Protein AF-A0A800FHX7-F1 (afdb_monomer_lite)

Secondary structure (DSSP, 8-state):
-PPPHHHHHSS-PPPEEEE-SS-BTTBPTT-EEEE--HHHHHHHHHTS-TT----HHHHT-

pLDDT: mean 92.95, std 4.08, range [75.88, 97.0]

Radius of gyration: 14.06 Å; chains: 1; bounding box: 35×18×35 Å

Sequence (61 aa):
MVKSWIEKRDAKKEHQIKINPKRFADMPAGIMMLIPTPKIIDDYIKEIHTGSFVNLKQLRR

Foldseek 3Di:
DDDDPVCQLPPPDDKDWDQAQCDDDPRHHRDIFIRDGVVVVVVVVVPQDPPHDDDPVNVRD

Structure (mmCIF, N/CA/C/O backbone):
data_AF-A0A800FHX7-F1
#
_entry.id   AF-A0A800FHX7-F1
#
loop_
_atom_site.group_PDB
_atom_site.id
_atom_site.type_symbol
_atom_site.label_atom_id
_atom_site.label_alt_id
_atom_site.label_comp_id
_atom_site.label_asym_id
_atom_site.label_entity_id
_atom_site.label_seq_id
_atom_site.pdbx_PDB_ins_code
_atom_site.Cartn_x
_atom_site.Cartn_y
_atom_site.Cartn_z
_atom_site.occupancy
_atom_site.B_iso_or_equiv
_atom_site.auth_seq_id
_atom_site.auth_comp_id
_atom_site.auth_asym_id
_atom_site.auth_atom_id
_atom_site.pdbx_PDB_model_num
ATOM 1 N N . MET A 1 1 ? -28.036 6.721 -0.214 1.00 75.88 1 MET A N 1
ATOM 2 C CA . MET A 1 1 ? -27.049 7.266 0.745 1.00 75.88 1 MET A CA 1
ATOM 3 C C . MET A 1 1 ? -25.644 6.922 0.282 1.00 75.88 1 MET A C 1
ATOM 5 O O . MET A 1 1 ? -25.442 5.842 -0.263 1.00 75.88 1 MET A O 1
ATOM 9 N N . VAL A 1 2 ? -24.691 7.840 0.449 1.00 89.62 2 VAL A N 1
ATOM 10 C CA . VAL A 1 2 ? -23.276 7.586 0.142 1.00 89.62 2 VAL A CA 1
ATOM 11 C C . VAL A 1 2 ? -22.690 6.739 1.267 1.00 89.62 2 VAL A C 1
ATOM 13 O O . VAL A 1 2 ? -22.849 7.088 2.431 1.00 89.62 2 VAL A O 1
ATOM 16 N N . LYS A 1 3 ? -22.016 5.636 0.923 1.00 92.50 3 LYS A N 1
ATOM 17 C CA . LYS A 1 3 ? -21.329 4.793 1.912 1.00 92.50 3 LYS A CA 1
ATOM 18 C C . LYS A 1 3 ? -20.254 5.599 2.645 1.00 92.50 3 LYS A C 1
ATOM 20 O O . LYS A 1 3 ? -19.440 6.271 1.996 1.00 92.50 3 LYS A O 1
ATOM 25 N N . SER A 1 4 ? -20.215 5.471 3.962 1.00 96.31 4 SER A N 1
ATOM 26 C CA . SER A 1 4 ? -19.123 5.912 4.823 1.00 96.31 4 SER A CA 1
ATOM 27 C C . SER A 1 4 ? -17.810 5.217 4.456 1.00 96.31 4 SER A C 1
ATOM 29 O O . SER A 1 4 ? -17.766 4.241 3.700 1.00 96.31 4 SER A O 1
ATOM 31 N N . TRP A 1 5 ? -16.705 5.729 4.992 1.00 93.69 5 TRP A N 1
ATOM 32 C CA . TRP A 1 5 ? -15.403 5.094 4.812 1.00 93.69 5 TRP A CA 1
ATOM 33 C C . TRP A 1 5 ? -15.371 3.676 5.406 1.00 93.69 5 TRP A C 1
ATOM 35 O O . TRP A 1 5 ? -14.885 2.763 4.742 1.00 93.69 5 TRP A O 1
ATOM 45 N N . ILE A 1 6 ? -15.961 3.473 6.592 1.00 95.31 6 ILE A N 1
ATOM 46 C CA . ILE A 1 6 ? -15.971 2.172 7.284 1.00 95.31 6 ILE A CA 1
ATOM 47 C C . ILE A 1 6 ? -16.706 1.138 6.426 1.00 95.31 6 ILE A C 1
ATOM 49 O O . ILE A 1 6 ? -16.173 0.068 6.145 1.00 95.31 6 ILE A O 1
ATOM 53 N N . GLU A 1 7 ? -17.868 1.503 5.880 1.00 96.25 7 GLU A N 1
ATOM 54 C CA . GLU A 1 7 ? -18.626 0.635 4.969 1.00 96.25 7 GLU A CA 1
ATOM 55 C C . GLU A 1 7 ? -17.876 0.321 3.667 1.00 96.25 7 GLU A C 1
ATOM 57 O O . GLU A 1 7 ? -18.084 -0.734 3.068 1.00 96.25 7 GLU A O 1
ATOM 62 N N . LYS A 1 8 ? -17.019 1.230 3.182 1.00 94.06 8 LYS A N 1
ATOM 63 C CA . LYS A 1 8 ? -16.173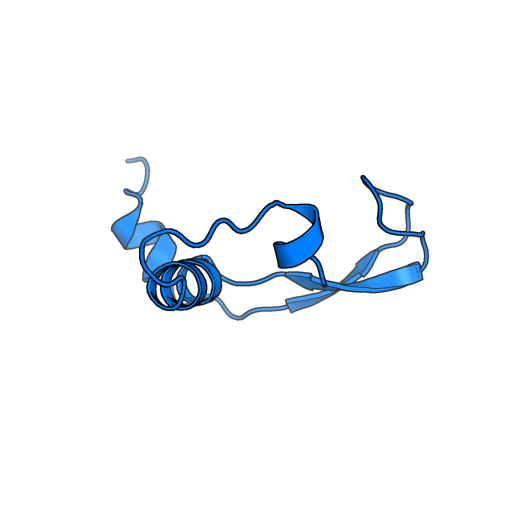 0.979 2.004 1.00 94.06 8 LYS A CA 1
ATOM 64 C C . LYS A 1 8 ? -15.009 0.046 2.331 1.00 94.06 8 LYS A C 1
ATOM 66 O O . LYS A 1 8 ? -14.686 -0.787 1.484 1.00 94.06 8 LYS A O 1
ATOM 71 N N . ARG A 1 9 ? -14.393 0.184 3.511 1.00 95.75 9 ARG A N 1
ATOM 72 C CA . ARG A 1 9 ? -13.310 -0.689 3.984 1.00 95.75 9 ARG A CA 1
ATOM 73 C C . ARG A 1 9 ? -13.802 -2.105 4.227 1.00 95.75 9 ARG A C 1
ATOM 75 O O . ARG A 1 9 ? -13.191 -3.044 3.729 1.00 95.75 9 ARG A O 1
ATOM 82 N N . ASP A 1 10 ? -14.919 -2.235 4.929 1.00 96.00 10 ASP A N 1
ATOM 83 C CA . ASP A 1 10 ? -15.458 -3.528 5.356 1.00 96.00 10 ASP A CA 1
ATOM 84 C C . ASP A 1 10 ? -16.341 -4.179 4.278 1.00 96.00 10 ASP A C 1
ATOM 86 O O . ASP A 1 10 ? -16.904 -5.259 4.472 1.00 96.00 10 ASP A O 1
ATOM 90 N N . ALA A 1 11 ? -16.434 -3.556 3.098 1.00 94.31 11 ALA A N 1
ATOM 91 C CA . ALA A 1 11 ? -17.035 -4.177 1.933 1.00 94.31 11 ALA A CA 1
ATOM 92 C C . ALA A 1 11 ? -16.269 -5.459 1.572 1.00 94.31 11 ALA A C 1
ATOM 94 O O . ALA A 1 11 ? -15.057 -5.431 1.361 1.00 94.31 11 ALA A O 1
ATOM 95 N N . LYS A 1 12 ? -16.999 -6.570 1.423 1.00 92.81 12 LYS A N 1
ATOM 96 C CA . LYS A 1 12 ? -16.475 -7.877 0.995 1.00 92.81 12 LYS A CA 1
ATOM 97 C C . LYS A 1 12 ? -16.087 -7.864 -0.489 1.00 92.81 12 LYS A C 1
ATOM 99 O O . LYS A 1 12 ? -16.759 -8.460 -1.324 1.00 92.81 12 LYS A O 1
ATOM 104 N N . LYS A 1 13 ? -15.053 -7.100 -0.828 1.00 92.38 13 LYS A N 1
ATOM 105 C CA . LYS A 1 13 ? -14.442 -7.071 -2.156 1.00 92.38 13 LYS A CA 1
ATOM 106 C C . LYS A 1 13 ? -13.182 -7.914 -2.142 1.00 92.38 13 LYS A C 1
ATOM 108 O O . LYS A 1 13 ? -12.452 -7.913 -1.157 1.00 92.38 13 LYS A O 1
ATOM 113 N N . GLU A 1 14 ? -12.911 -8.559 -3.261 1.00 95.75 14 GLU A N 1
ATOM 114 C CA . GLU A 1 14 ? -11.639 -9.227 -3.492 1.00 95.75 14 GLU A CA 1
ATOM 115 C C . G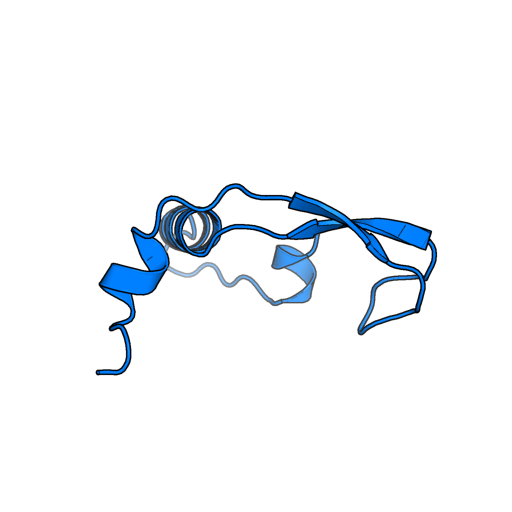LU A 1 14 ? -10.651 -8.263 -4.147 1.00 95.75 14 GLU A C 1
ATOM 117 O O . GLU A 1 14 ? -11.034 -7.343 -4.883 1.00 95.75 14 GLU A O 1
ATOM 122 N N . HIS A 1 15 ? -9.370 -8.461 -3.845 1.00 96.44 15 HIS A N 1
ATOM 123 C CA . HIS A 1 15 ? -8.306 -7.783 -4.568 1.00 96.44 15 HIS A CA 1
ATOM 124 C C . HIS A 1 15 ? -8.215 -8.355 -5.985 1.00 96.44 15 HIS A C 1
ATOM 126 O O . HIS A 1 15 ? -8.665 -9.466 -6.255 1.00 96.44 15 HIS A O 1
ATOM 132 N N . GLN A 1 16 ? -7.646 -7.585 -6.904 1.00 97.00 16 GLN A N 1
ATOM 133 C CA . GLN A 1 16 ? -7.481 -8.019 -8.290 1.00 97.00 16 GLN A CA 1
ATOM 134 C C . GLN A 1 16 ? -6.035 -7.853 -8.711 1.00 97.00 16 GLN A C 1
ATOM 136 O O . GLN A 1 16 ? -5.377 -6.899 -8.308 1.00 97.00 16 GLN A O 1
ATOM 141 N N . ILE A 1 17 ? -5.573 -8.738 -9.583 1.00 95.19 17 ILE A N 1
ATOM 142 C CA . ILE A 1 17 ? -4.322 -8.560 -10.309 1.00 95.19 17 ILE A CA 1
ATOM 143 C C . ILE A 1 17 ? -4.686 -8.206 -11.746 1.00 95.19 17 ILE A C 1
ATOM 145 O O . ILE A 1 17 ? -5.488 -8.897 -12.376 1.00 95.19 17 ILE A O 1
ATOM 149 N N . LYS A 1 18 ? -4.145 -7.102 -12.262 1.00 94.00 18 LYS A N 1
ATOM 150 C CA . LYS A 1 18 ? -4.388 -6.657 -13.640 1.00 94.00 18 LYS A CA 1
ATOM 151 C C . LYS A 1 18 ? -3.092 -6.314 -14.338 1.00 94.00 18 LYS A C 1
ATOM 153 O O . LYS A 1 18 ? -2.159 -5.831 -13.713 1.00 94.00 18 LYS A O 1
ATOM 158 N N . ILE A 1 19 ? -3.070 -6.510 -15.649 1.00 94.94 19 ILE A N 1
ATOM 159 C CA . IL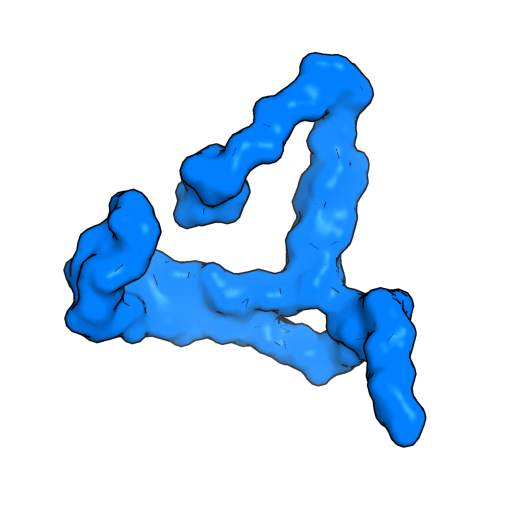E A 1 19 ? -2.018 -5.964 -16.500 1.00 94.94 19 ILE A CA 1
ATOM 160 C C . ILE A 1 19 ? -2.455 -4.567 -16.926 1.00 94.94 19 ILE A C 1
ATOM 162 O O . ILE A 1 19 ? -3.549 -4.396 -17.466 1.00 94.94 19 ILE A O 1
ATOM 166 N N . ASN A 1 20 ? -1.624 -3.562 -16.664 1.00 91.44 20 ASN A N 1
ATOM 167 C CA . ASN A 1 20 ? -1.919 -2.195 -17.065 1.00 91.44 20 ASN A CA 1
ATOM 168 C C . ASN A 1 20 ? -1.503 -1.976 -18.532 1.00 91.44 20 ASN A C 1
ATOM 170 O O . ASN A 1 20 ? -0.308 -1.976 -18.820 1.00 91.44 20 ASN A O 1
ATOM 174 N N . PRO A 1 21 ? -2.434 -1.763 -19.480 1.00 92.56 21 PRO A N 1
ATOM 175 C CA . PRO A 1 21 ? -2.086 -1.662 -20.900 1.00 92.56 21 PRO A CA 1
ATOM 176 C C . PRO A 1 21 ? -1.393 -0.341 -21.262 1.00 92.56 21 PRO A C 1
ATOM 178 O O . PRO A 1 21 ? -0.795 -0.231 -22.328 1.00 92.56 21 PRO A O 1
ATOM 181 N N . LYS A 1 22 ? -1.487 0.683 -20.405 1.00 93.69 22 LYS A N 1
ATOM 182 C CA . LYS A 1 22 ? -0.927 2.018 -20.645 1.00 93.69 22 LYS A CA 1
ATOM 183 C C . LYS A 1 22 ? 0.023 2.400 -19.521 1.00 93.69 22 LYS A C 1
ATOM 185 O O . LYS A 1 22 ? -0.159 1.991 -18.383 1.00 93.69 22 LYS A O 1
ATOM 190 N N . ARG A 1 23 ? 1.004 3.252 -19.814 1.00 91.75 23 ARG A N 1
ATOM 191 C CA . ARG A 1 23 ? 1.832 3.866 -18.769 1.00 91.75 23 ARG A CA 1
ATOM 192 C C . ARG A 1 23 ? 0.953 4.756 -17.885 1.00 91.75 23 ARG A C 1
ATOM 194 O O . ARG A 1 23 ? 0.178 5.556 -18.408 1.00 91.75 23 ARG A O 1
ATOM 201 N N . PHE A 1 24 ? 1.091 4.645 -16.568 1.00 85.81 24 PHE A N 1
ATOM 202 C CA . PHE A 1 24 ? 0.380 5.492 -15.607 1.00 85.81 24 PHE A CA 1
ATOM 203 C C . PHE A 1 24 ? 1.292 5.844 -14.434 1.00 85.81 24 PHE A C 1
ATOM 205 O O . PHE A 1 24 ? 1.933 4.963 -13.871 1.00 85.81 24 PHE A O 1
ATOM 212 N N . ALA A 1 25 ? 1.332 7.124 -14.052 1.00 86.44 25 ALA A N 1
ATOM 213 C CA . ALA A 1 25 ? 2.281 7.633 -13.062 1.00 86.44 25 ALA A CA 1
ATOM 214 C C . ALA A 1 25 ? 3.724 7.178 -13.387 1.00 86.44 25 ALA A C 1
ATOM 216 O O . ALA A 1 25 ? 4.216 7.422 -14.487 1.00 86.44 25 ALA A O 1
ATOM 217 N N . ASP A 1 26 ? 4.385 6.512 -12.447 1.00 86.06 26 ASP A N 1
ATOM 218 C CA . ASP A 1 26 ? 5.728 5.939 -12.536 1.00 86.06 26 ASP A CA 1
ATOM 219 C C . ASP A 1 26 ? 5.749 4.456 -12.962 1.00 86.06 26 ASP A C 1
ATOM 221 O O . ASP A 1 26 ? 6.804 3.828 -12.963 1.00 86.06 26 ASP A O 1
ATOM 225 N N . MET A 1 27 ? 4.603 3.896 -13.364 1.00 88.88 27 MET A N 1
ATOM 226 C CA . MET A 1 27 ? 4.453 2.489 -13.745 1.00 88.88 27 MET A CA 1
ATOM 227 C C . MET A 1 27 ? 4.467 2.301 -15.274 1.00 88.88 27 MET A C 1
ATOM 229 O O . MET A 1 27 ? 3.654 2.934 -15.964 1.00 88.88 27 MET A O 1
ATOM 233 N N . PRO A 1 28 ? 5.341 1.432 -15.828 1.00 91.69 28 PRO A N 1
ATOM 234 C CA . PRO A 1 28 ? 5.389 1.172 -17.265 1.00 91.69 28 PRO A CA 1
ATOM 235 C C . PRO A 1 28 ? 4.133 0.456 -17.783 1.00 91.69 28 PRO A C 1
ATOM 237 O O . PRO A 1 28 ? 3.377 -0.151 -17.028 1.00 91.69 28 PRO A O 1
ATOM 240 N N . ALA A 1 29 ? 3.900 0.534 -19.095 1.00 95.19 29 ALA A N 1
ATOM 241 C CA . ALA A 1 29 ? 2.863 -0.268 -19.739 1.00 95.19 29 ALA A CA 1
ATOM 242 C C . ALA A 1 29 ? 3.250 -1.758 -19.709 1.00 95.19 29 ALA A C 1
ATOM 244 O O . ALA A 1 29 ? 4.428 -2.097 -19.794 1.00 95.19 29 ALA A O 1
ATOM 245 N N . GLY A 1 30 ? 2.259 -2.638 -19.607 1.00 94.31 30 GLY A N 1
ATOM 246 C CA . GLY A 1 30 ? 2.439 -4.088 -19.575 1.00 94.31 30 GLY A CA 1
ATOM 247 C C . GLY A 1 30 ? 2.773 -4.663 -18.198 1.00 94.31 30 GLY A C 1
ATOM 248 O O . GLY A 1 30 ? 2.881 -5.880 -18.082 1.00 94.31 30 GLY A O 1
ATOM 249 N N . ILE A 1 31 ? 2.904 -3.840 -17.148 1.00 92.94 31 ILE A N 1
ATOM 250 C CA . ILE A 1 31 ? 3.166 -4.375 -15.807 1.00 92.94 31 ILE A CA 1
ATOM 251 C C . ILE A 1 31 ? 1.940 -5.062 -15.216 1.00 92.94 31 ILE A C 1
ATOM 253 O O . ILE A 1 31 ? 0.804 -4.616 -15.403 1.00 92.94 31 ILE A O 1
ATOM 257 N N . MET A 1 32 ? 2.200 -6.107 -14.438 1.00 93.31 32 MET A N 1
ATOM 258 C CA . MET A 1 32 ? 1.224 -6.720 -13.554 1.00 93.31 32 MET 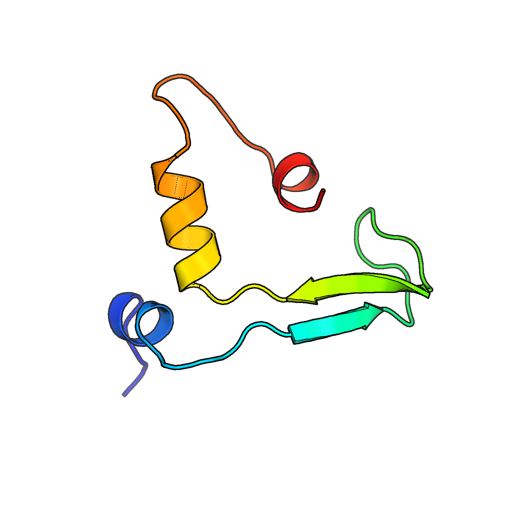A CA 1
ATOM 259 C C . MET A 1 32 ? 1.128 -5.895 -12.265 1.00 93.31 32 MET A C 1
ATOM 261 O O . MET A 1 32 ? 2.138 -5.647 -11.614 1.00 93.31 32 MET A O 1
ATOM 265 N N . MET A 1 33 ? -0.075 -5.454 -11.909 1.00 90.94 33 MET A N 1
ATOM 266 C CA . MET A 1 33 ? -0.333 -4.617 -10.740 1.00 90.94 33 MET A CA 1
ATOM 267 C C . MET A 1 33 ? -1.411 -5.220 -9.843 1.00 90.94 33 MET A C 1
ATOM 269 O O . MET A 1 33 ? -2.432 -5.724 -10.322 1.00 90.94 33 MET A O 1
ATOM 273 N N . LEU A 1 34 ? -1.200 -5.105 -8.533 1.00 92.94 34 LEU A N 1
ATOM 274 C CA . LEU A 1 34 ? -2.223 -5.356 -7.531 1.00 92.94 34 LEU A CA 1
ATOM 275 C C . LEU A 1 34 ? -3.170 -4.153 -7.462 1.00 92.94 34 LEU A C 1
ATOM 277 O O . LEU A 1 34 ? -2.747 -3.006 -7.333 1.00 92.94 34 LEU A O 1
ATOM 281 N N . ILE A 1 35 ? -4.466 -4.426 -7.512 1.00 93.44 35 ILE A N 1
ATOM 282 C CA . ILE A 1 35 ? -5.528 -3.496 -7.146 1.00 93.44 35 ILE A CA 1
ATOM 283 C C . ILE A 1 35 ? -5.995 -3.920 -5.749 1.00 93.44 35 ILE A C 1
ATOM 285 O O . ILE A 1 35 ? -6.809 -4.847 -5.637 1.00 93.44 35 ILE A O 1
ATOM 289 N N . PRO A 1 36 ? -5.453 -3.302 -4.684 1.00 95.06 36 PRO A N 1
ATOM 290 C CA . PRO A 1 36 ? -5.762 -3.692 -3.320 1.00 95.06 36 PRO A CA 1
ATOM 291 C C . PRO A 1 36 ? -7.177 -3.255 -2.937 1.00 95.06 36 PRO A C 1
ATOM 293 O O . PRO A 1 36 ? -7.735 -2.288 -3.465 1.00 95.06 36 PRO A O 1
ATOM 296 N N . THR A 1 37 ? -7.762 -3.961 -1.977 1.00 96.75 37 THR A N 1
ATOM 297 C CA . THR A 1 37 ? -8.994 -3.518 -1.323 1.00 96.75 37 THR A CA 1
ATOM 298 C C . THR A 1 37 ? -8.666 -2.396 -0.332 1.00 96.75 37 THR A C 1
ATOM 300 O O . THR A 1 37 ? -7.527 -2.302 0.134 1.00 96.75 37 THR A O 1
ATOM 303 N N . PRO A 1 38 ? -9.639 -1.553 0.061 1.00 96.00 38 PRO A N 1
ATOM 304 C CA . PRO A 1 38 ? -9.365 -0.533 1.069 1.00 96.00 38 PRO A CA 1
ATOM 305 C C . PRO A 1 38 ? -8.958 -1.137 2.423 1.00 96.00 38 PRO A C 1
ATOM 307 O O . PRO A 1 38 ? -8.229 -0.492 3.163 1.00 96.00 38 PRO A O 1
ATOM 310 N N . LYS A 1 39 ? -9.373 -2.378 2.723 1.00 96.25 39 LYS A N 1
ATOM 311 C CA . LYS A 1 39 ? -8.928 -3.121 3.909 1.00 96.25 39 LYS A CA 1
ATOM 312 C C . LYS A 1 39 ? -7.426 -3.419 3.884 1.00 96.25 39 LYS A C 1
ATOM 314 O O . LYS A 1 39 ? -6.762 -3.155 4.871 1.00 96.25 39 LYS A O 1
ATOM 319 N N . ILE A 1 40 ? -6.888 -3.878 2.749 1.00 95.94 40 ILE A N 1
ATOM 320 C CA . ILE A 1 40 ? -5.442 -4.132 2.598 1.00 95.94 40 ILE A CA 1
ATOM 321 C C . ILE A 1 40 ? -4.637 -2.852 2.858 1.00 95.94 40 ILE A C 1
ATOM 323 O O . ILE A 1 40 ? -3.624 -2.884 3.547 1.00 95.94 40 ILE A O 1
ATOM 327 N N . ILE A 1 41 ? -5.106 -1.713 2.338 1.00 95.12 41 ILE A N 1
ATOM 328 C CA . ILE A 1 41 ? -4.454 -0.419 2.575 1.00 95.12 41 ILE A CA 1
ATOM 329 C C . ILE A 1 41 ? -4.576 0.021 4.042 1.00 95.12 41 ILE A C 1
ATOM 331 O O . ILE A 1 41 ? -3.604 0.519 4.598 1.00 95.12 41 ILE A O 1
ATOM 335 N N . ASP A 1 42 ? -5.741 -0.161 4.672 1.00 95.69 42 ASP A N 1
ATOM 336 C CA . ASP A 1 42 ? -5.952 0.150 6.096 1.00 95.69 42 ASP A CA 1
ATOM 337 C C . ASP A 1 42 ? -5.010 -0.657 6.999 1.00 95.69 42 ASP A C 1
ATOM 339 O O . ASP A 1 42 ? -4.409 -0.105 7.917 1.00 95.69 42 ASP A O 1
ATOM 343 N N . ASP A 1 43 ? -4.854 -1.950 6.713 1.00 95.62 43 ASP A N 1
ATOM 344 C CA . ASP A 1 43 ? -3.972 -2.837 7.468 1.00 95.62 43 ASP A CA 1
ATOM 345 C C . ASP A 1 43 ? -2.495 -2.450 7.261 1.00 95.62 43 ASP A C 1
ATOM 347 O O . ASP A 1 43 ? -1.777 -2.283 8.243 1.00 95.62 43 ASP A O 1
ATOM 351 N N . TYR A 1 44 ? -2.073 -2.146 6.026 1.00 95.31 44 TYR A N 1
ATOM 352 C CA . TYR A 1 44 ? -0.724 -1.633 5.744 1.00 95.31 44 TYR A CA 1
ATOM 353 C C . TYR A 1 44 ? -0.412 -0.327 6.492 1.00 95.31 44 TYR A C 1
ATOM 355 O O . TYR A 1 44 ? 0.665 -0.170 7.060 1.00 95.31 44 TYR A O 1
ATOM 363 N N . ILE A 1 45 ? -1.350 0.629 6.514 1.00 93.75 45 ILE A N 1
ATOM 364 C CA . ILE A 1 45 ? -1.142 1.919 7.191 1.00 93.75 45 ILE A CA 1
ATOM 365 C C . ILE A 1 45 ? -0.930 1.725 8.697 1.00 93.75 45 ILE A C 1
ATOM 367 O O . ILE A 1 45 ? -0.114 2.431 9.286 1.00 93.75 45 ILE A O 1
ATOM 371 N N . LYS A 1 46 ? -1.622 0.764 9.322 1.00 95.12 46 LYS A N 1
ATOM 372 C CA . LYS A 1 46 ? -1.460 0.456 10.754 1.00 95.12 46 LYS A CA 1
ATOM 373 C C . LYS A 1 46 ? -0.097 -0.142 11.096 1.00 95.12 46 LYS A C 1
ATOM 375 O O . LYS A 1 46 ? 0.318 -0.046 12.246 1.00 95.12 46 LYS A O 1
ATOM 380 N N . GLU A 1 47 ? 0.590 -0.739 10.127 1.00 95.81 47 GLU A N 1
ATOM 381 C CA . GLU A 1 47 ? 1.947 -1.274 10.297 1.00 95.81 47 GLU A CA 1
ATOM 382 C C . GLU A 1 47 ? 3.036 -0.194 10.165 1.00 95.81 47 GLU A C 1
ATOM 384 O O . GLU A 1 47 ? 4.208 -0.436 10.471 1.00 95.81 47 GLU A O 1
ATOM 389 N N . ILE A 1 48 ? 2.679 1.022 9.734 1.00 95.44 48 ILE A N 1
ATOM 390 C CA . ILE A 1 48 ? 3.624 2.136 9.653 1.00 95.44 48 ILE A CA 1
ATOM 391 C C . ILE A 1 48 ? 3.949 2.609 11.073 1.00 95.44 48 ILE A C 1
ATOM 393 O O . ILE A 1 48 ? 3.115 3.174 11.778 1.00 95.44 48 ILE A O 1
ATOM 397 N N . HIS A 1 49 ? 5.200 2.399 11.478 1.00 95.38 49 HIS A N 1
ATOM 398 C CA . HIS A 1 49 ? 5.694 2.780 12.795 1.00 95.38 49 HIS A CA 1
ATOM 399 C C . HIS A 1 49 ? 5.678 4.301 12.979 1.00 95.38 49 HIS A C 1
ATOM 401 O O . HIS A 1 49 ? 5.976 5.062 12.055 1.00 95.38 49 HIS A O 1
ATOM 407 N N . THR A 1 50 ? 5.408 4.757 14.200 1.00 94.56 50 THR A N 1
ATOM 408 C CA . THR A 1 50 ? 5.448 6.182 14.545 1.00 94.56 50 THR A CA 1
ATOM 409 C C . THR A 1 50 ? 6.801 6.799 14.186 1.00 94.56 50 THR A C 1
ATOM 411 O O . THR A 1 50 ? 7.852 6.228 14.469 1.00 94.56 50 THR A O 1
ATOM 414 N N . GLY A 1 51 ? 6.779 7.969 13.544 1.00 95.94 51 GLY A N 1
ATOM 415 C CA . GLY A 1 51 ? 7.987 8.637 13.044 1.00 95.94 51 GLY A CA 1
ATOM 416 C C . GLY A 1 51 ? 8.503 8.098 11.705 1.00 95.94 51 GLY A C 1
ATOM 417 O O . GLY A 1 51 ? 9.438 8.672 11.150 1.00 95.94 51 GLY A O 1
ATOM 418 N N . SER A 1 52 ? 7.888 7.046 11.154 1.00 95.19 52 SER A N 1
ATOM 419 C CA . SER A 1 52 ? 8.149 6.573 9.793 1.00 95.19 52 SER A CA 1
ATOM 420 C C . SER A 1 52 ? 7.172 7.197 8.804 1.00 95.19 52 SER A C 1
ATOM 422 O O . SER A 1 52 ? 5.997 7.407 9.101 1.00 95.19 52 SER A O 1
ATOM 424 N N . PHE A 1 53 ? 7.658 7.461 7.594 1.00 94.38 53 PHE A N 1
ATOM 425 C CA . PHE A 1 53 ? 6.866 8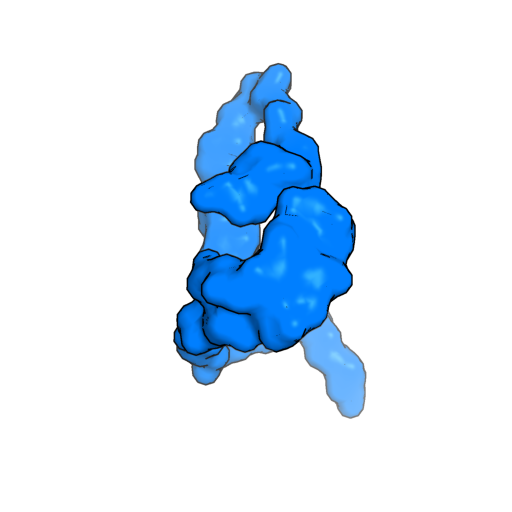.044 6.518 1.00 94.38 53 PHE A CA 1
ATOM 426 C C . PHE A 1 53 ? 6.963 7.163 5.279 1.00 94.38 53 PHE A C 1
ATOM 428 O O . PHE A 1 53 ? 8.056 6.789 4.852 1.00 94.38 53 PHE A O 1
ATOM 435 N N . VAL A 1 54 ? 5.810 6.861 4.688 1.00 94.62 54 VAL A N 1
ATOM 436 C CA . VAL A 1 54 ? 5.706 6.113 3.435 1.00 94.62 54 VAL A CA 1
ATOM 437 C C . VAL A 1 54 ? 5.099 7.027 2.382 1.00 94.62 54 VAL A C 1
ATOM 439 O O . VAL A 1 54 ? 4.024 7.593 2.573 1.00 94.62 54 VAL A O 1
ATOM 442 N N . ASN A 1 55 ? 5.783 7.177 1.252 1.00 93.50 55 ASN A N 1
ATOM 443 C CA . ASN A 1 55 ? 5.267 7.907 0.102 1.00 93.50 55 ASN A CA 1
ATOM 444 C C . ASN A 1 55 ? 4.561 6.977 -0.901 1.00 93.50 55 ASN A C 1
ATOM 446 O O . ASN A 1 55 ? 4.688 5.754 -0.870 1.00 93.50 55 ASN A O 1
ATOM 450 N N . LEU A 1 56 ? 3.844 7.572 -1.856 1.00 89.62 56 LEU A N 1
ATOM 451 C CA . LEU A 1 56 ? 3.071 6.816 -2.848 1.00 89.62 56 LEU A CA 1
ATOM 452 C C . LEU A 1 56 ? 3.922 5.915 -3.754 1.00 89.62 56 LEU A C 1
ATOM 454 O O . LEU A 1 56 ? 3.407 4.914 -4.239 1.00 89.62 56 LEU A O 1
ATOM 458 N N . LYS A 1 57 ? 5.197 6.246 -3.999 1.00 89.88 57 LYS A N 1
ATOM 459 C CA . LYS A 1 57 ? 6.085 5.382 -4.793 1.00 89.88 57 LYS A CA 1
ATOM 460 C C . LYS A 1 57 ? 6.481 4.135 -4.010 1.00 89.88 57 LYS A C 1
ATOM 462 O O . LYS A 1 57 ? 6.582 3.067 -4.597 1.00 89.88 57 LYS A O 1
ATOM 467 N N . GLN A 1 58 ? 6.685 4.264 -2.698 1.00 91.25 58 GLN A N 1
ATOM 468 C CA . GLN A 1 58 ? 6.954 3.128 -1.813 1.00 91.25 58 GLN A CA 1
ATOM 469 C C . GLN A 1 58 ? 5.731 2.212 -1.700 1.00 91.25 58 GLN A C 1
ATOM 471 O O . GLN A 1 58 ? 5.894 1.005 -1.785 1.00 91.25 58 GLN A O 1
ATOM 476 N N . LEU A 1 59 ? 4.521 2.775 -1.605 1.00 90.75 59 LEU A N 1
ATOM 477 C CA . LEU A 1 59 ? 3.270 2.005 -1.543 1.00 90.75 59 LEU A CA 1
ATOM 478 C C . LEU A 1 59 ? 2.976 1.191 -2.822 1.00 90.75 59 LEU A C 1
ATOM 480 O O . LEU A 1 59 ? 2.232 0.220 -2.773 1.00 90.75 59 LEU A O 1
ATOM 484 N N . ARG A 1 60 ? 3.498 1.619 -3.979 1.00 86.75 60 ARG A N 1
ATOM 485 C CA . ARG A 1 60 ? 3.264 0.976 -5.288 1.00 86.75 60 ARG A CA 1
ATOM 486 C C . ARG A 1 60 ? 4.241 -0.154 -5.624 1.00 86.75 60 ARG A C 1
ATOM 488 O O . ARG A 1 60 ? 4.068 -0.766 -6.677 1.00 86.75 60 ARG A O 1
ATOM 495 N N . ARG A 1 61 ? 5.280 -0.359 -4.814 1.00 76.94 61 ARG A N 1
ATOM 496 C CA . ARG A 1 61 ? 6.237 -1.462 -4.985 1.00 76.94 61 ARG A CA 1
ATOM 497 C C . ARG A 1 61 ? 5.663 -2.749 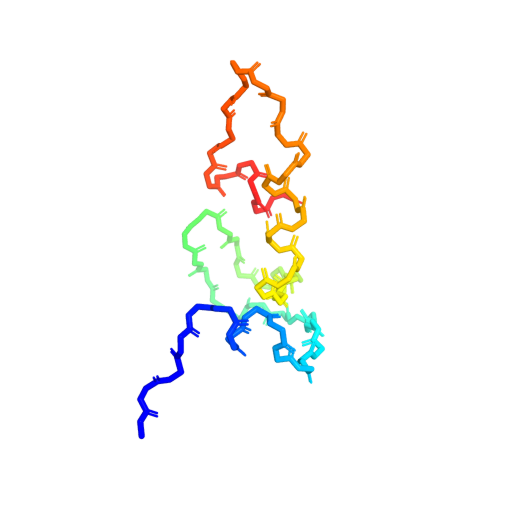-4.418 1.00 76.94 61 ARG A C 1
ATOM 499 O O . ARG A 1 61 ? 5.930 -3.791 -5.047 1.00 76.94 61 ARG A O 1
#